Protein AF-A0AA45LAA6-F1 (afdb_monomer_lite)

Structure (mmCIF, N/CA/C/O backbone):
data_AF-A0AA45LAA6-F1
#
_entry.id   AF-A0AA45LAA6-F1
#
loop_
_atom_site.group_PDB
_atom_site.id
_atom_site.type_symbol
_atom_site.label_atom_id
_atom_site.label_alt_id
_atom_site.label_comp_id
_atom_site.label_asym_id
_atom_site.label_entity_id
_atom_site.label_seq_id
_atom_site.pdbx_PDB_ins_code
_atom_site.Cartn_x
_atom_site.Cartn_y
_atom_site.Cartn_z
_atom_site.occupancy
_atom_site.B_iso_or_equiv
_atom_site.auth_seq_id
_atom_site.auth_comp_id
_atom_site.auth_asym_id
_atom_site.auth_atom_id
_atom_site.pdbx_PDB_model_num
ATOM 1 N N . MET A 1 1 ? -9.754 -15.768 12.181 1.00 57.03 1 MET A N 1
ATOM 2 C CA . MET A 1 1 ? -8.364 -15.818 11.682 1.00 57.03 1 MET A CA 1
ATOM 3 C C . MET A 1 1 ? -7.563 -14.942 12.635 1.00 57.03 1 MET A C 1
ATOM 5 O O . MET A 1 1 ? -8.159 -14.001 13.136 1.00 57.03 1 MET A O 1
ATOM 9 N N . THR A 1 2 ? -6.325 -15.282 12.990 1.00 80.81 2 THR A N 1
ATOM 10 C CA . THR A 1 2 ? -5.515 -14.423 13.876 1.00 80.81 2 THR A CA 1
ATOM 11 C C . THR A 1 2 ? -4.583 -13.617 12.984 1.00 80.81 2 THR A C 1
ATOM 13 O O . THR A 1 2 ? -3.830 -14.222 12.221 1.00 80.81 2 THR A O 1
ATOM 16 N N . TYR A 1 3 ? -4.710 -12.294 13.009 1.00 90.06 3 TYR A N 1
ATOM 17 C CA . TYR A 1 3 ? -3.835 -11.378 12.281 1.00 90.06 3 TYR A CA 1
ATOM 18 C C . TYR A 1 3 ? -2.633 -11.023 13.164 1.00 90.06 3 TYR A C 1
ATOM 20 O O . TYR A 1 3 ? -2.734 -11.090 14.385 1.00 90.06 3 TYR A O 1
ATOM 28 N N . GLU A 1 4 ? -1.511 -10.651 12.553 1.00 94.06 4 GLU A N 1
ATOM 29 C CA . GLU A 1 4 ? -0.353 -10.088 13.256 1.00 94.06 4 GLU A CA 1
ATOM 30 C C . GLU A 1 4 ? 0.037 -8.766 12.579 1.00 94.06 4 GLU A C 1
ATOM 32 O O . GLU A 1 4 ? -0.071 -8.669 11.351 1.00 94.06 4 GLU A O 1
ATOM 37 N N . PRO A 1 5 ? 0.465 -7.741 13.338 1.00 95.69 5 PRO A N 1
ATOM 38 C CA . PRO A 1 5 ? 0.981 -6.511 12.755 1.00 95.69 5 PRO A CA 1
ATOM 39 C C . PRO A 1 5 ? 2.316 -6.763 12.051 1.00 95.69 5 PRO A C 1
ATOM 41 O O . PRO A 1 5 ? 3.093 -7.642 12.432 1.00 95.69 5 PRO A O 1
ATOM 44 N N . PHE A 1 6 ? 2.612 -5.946 11.044 1.00 95.25 6 PHE A N 1
ATOM 45 C CA . PHE A 1 6 ? 3.916 -5.969 10.383 1.00 95.25 6 PHE A CA 1
ATOM 46 C C . PHE A 1 6 ? 5.035 -5.521 11.338 1.00 95.25 6 PHE A C 1
ATOM 48 O O . PHE A 1 6 ? 4.761 -4.902 12.375 1.00 95.25 6 PHE A O 1
ATOM 55 N N . PRO A 1 7 ? 6.314 -5.821 11.030 1.00 92.88 7 PRO A N 1
ATOM 56 C CA . PRO A 1 7 ? 7.434 -5.433 11.879 1.00 92.88 7 PRO A CA 1
ATOM 57 C C . PRO A 1 7 ? 7.401 -3.949 12.273 1.00 92.88 7 PRO A C 1
ATOM 59 O O . PRO A 1 7 ? 7.359 -3.062 11.428 1.00 92.88 7 PRO A O 1
ATOM 62 N N . GLY A 1 8 ? 7.446 -3.682 13.582 1.00 91.25 8 GLY A N 1
ATOM 63 C CA . GLY A 1 8 ? 7.356 -2.324 14.131 1.00 91.25 8 GLY A CA 1
ATOM 64 C C . GLY A 1 8 ? 5.931 -1.810 14.366 1.00 91.25 8 GLY A C 1
ATOM 65 O O . GLY A 1 8 ? 5.790 -0.698 14.865 1.00 91.25 8 GLY A O 1
ATOM 66 N N . GLY A 1 9 ? 4.902 -2.607 14.061 1.00 94.19 9 GLY A N 1
ATOM 67 C CA . GLY A 1 9 ? 3.500 -2.254 14.277 1.00 94.19 9 GLY A CA 1
ATOM 68 C C . GLY A 1 9 ? 3.024 -2.345 15.726 1.00 94.19 9 GLY A C 1
ATOM 69 O O . GLY A 1 9 ? 2.195 -1.541 16.131 1.00 94.19 9 GLY A O 1
ATOM 70 N N . GLU A 1 10 ? 3.566 -3.256 16.534 1.00 97.25 10 GLU A N 1
ATOM 71 C CA . GLU A 1 10 ? 3.117 -3.437 17.922 1.00 97.25 10 GLU A CA 1
ATOM 72 C C . GLU A 1 10 ? 3.270 -2.147 18.756 1.00 97.25 10 GLU A C 1
ATOM 74 O O . GLU A 1 10 ? 4.375 -1.625 18.940 1.00 97.25 10 GLU A O 1
ATOM 79 N N . GLY A 1 11 ? 2.151 -1.634 19.267 1.00 97.12 11 GLY A N 1
ATOM 80 C CA . GLY A 1 11 ? 2.043 -0.388 20.026 1.00 97.12 11 GLY A CA 1
ATOM 81 C C . GLY A 1 11 ? 2.205 0.892 19.197 1.00 97.12 11 GLY A C 1
ATOM 82 O O . GLY A 1 11 ? 2.254 1.982 19.774 1.00 97.12 11 GLY A O 1
ATOM 83 N N . ALA A 1 12 ? 2.306 0.804 17.868 1.00 97.75 12 ALA A N 1
ATOM 84 C CA . ALA A 1 12 ? 2.507 1.963 17.004 1.00 97.75 12 ALA A CA 1
ATOM 85 C C . ALA A 1 12 ? 1.276 2.881 16.970 1.00 97.75 12 ALA A C 1
ATOM 87 O O . ALA A 1 12 ? 0.139 2.431 17.097 1.00 97.75 12 ALA A O 1
ATOM 88 N N . VAL A 1 13 ? 1.515 4.179 16.754 1.00 98.31 13 VAL A N 1
ATOM 89 C CA . VAL A 1 13 ? 0.445 5.159 16.521 1.00 98.31 13 VAL A CA 1
ATOM 90 C C . VAL A 1 13 ? 0.007 5.083 15.064 1.00 98.31 13 VAL A C 1
ATOM 92 O O . VAL A 1 13 ? 0.816 5.370 14.186 1.00 98.31 13 VAL A O 1
ATOM 95 N N . VAL A 1 14 ? -1.241 4.728 14.780 1.00 98.44 14 VAL A N 1
ATOM 96 C CA . VAL A 1 14 ? -1.707 4.527 13.393 1.00 98.44 14 VAL A CA 1
ATOM 97 C C . VAL A 1 14 ? -3.048 5.201 13.141 1.00 98.44 14 VAL A C 1
ATOM 99 O O . VAL A 1 14 ? -3.823 5.385 14.067 1.00 98.44 14 VAL A O 1
ATOM 102 N N . GLY A 1 15 ? -3.339 5.558 11.896 1.00 98.25 15 GLY A N 1
ATOM 103 C CA . GLY A 1 15 ? -4.710 5.709 11.412 1.00 98.25 15 GLY A CA 1
ATOM 104 C C . GLY A 1 15 ? -5.220 4.406 10.809 1.00 98.25 15 GLY A C 1
ATOM 105 O O . GLY A 1 15 ? -4.449 3.465 10.600 1.00 98.25 15 GLY A O 1
ATOM 106 N N . ILE A 1 16 ? -6.514 4.378 10.511 1.00 98.62 16 ILE A N 1
ATOM 107 C CA . ILE A 1 16 ? -7.128 3.334 9.696 1.00 98.62 16 ILE A CA 1
ATOM 108 C C . ILE A 1 16 ? -7.407 3.941 8.329 1.00 98.62 16 ILE A C 1
ATOM 110 O O . ILE A 1 16 ? -7.991 5.016 8.234 1.00 98.62 16 ILE A O 1
ATOM 114 N N . GLU A 1 17 ? -6.964 3.255 7.290 1.00 98.69 17 GLU A N 1
ATOM 115 C CA . GLU A 1 17 ? -7.198 3.608 5.895 1.00 98.69 17 GLU A CA 1
ATOM 116 C C . GLU A 1 17 ? -7.861 2.419 5.202 1.00 98.69 17 GLU A C 1
ATOM 118 O O . GLU A 1 17 ? -7.864 1.292 5.716 1.00 98.69 17 GLU A O 1
ATOM 123 N N . SER A 1 18 ? -8.442 2.665 4.031 1.00 98.50 18 SER A N 1
ATOM 124 C CA . SER A 1 18 ? -9.070 1.610 3.251 1.00 98.50 18 SER A CA 1
ATOM 125 C C . SER A 1 18 ? -8.775 1.723 1.764 1.00 98.50 18 SER A C 1
ATOM 127 O O . SER A 1 18 ? -8.425 2.779 1.240 1.00 98.50 18 SER A O 1
ATOM 129 N N . LEU A 1 19 ? -8.948 0.598 1.080 1.00 98.38 19 LEU A N 1
ATOM 130 C CA . LEU A 1 19 ? -9.003 0.513 -0.369 1.00 98.38 19 LEU A CA 1
ATOM 131 C C . LEU A 1 19 ? -10.114 -0.440 -0.795 1.00 98.38 19 LEU A C 1
ATOM 133 O O . LEU A 1 19 ? -10.572 -1.281 -0.021 1.00 98.38 19 LEU A O 1
ATOM 137 N N . THR A 1 20 ? -10.557 -0.314 -2.036 1.00 98.50 20 THR A N 1
ATOM 138 C CA . THR A 1 20 ? -11.479 -1.250 -2.673 1.00 98.50 20 THR A CA 1
ATOM 139 C C . THR A 1 20 ? -10.751 -1.980 -3.786 1.00 98.50 20 THR A C 1
ATOM 141 O O . THR A 1 20 ? -10.184 -1.338 -4.662 1.00 98.50 20 THR A O 1
ATOM 144 N N . LEU A 1 21 ? -10.803 -3.308 -3.765 1.00 98.12 21 LEU A N 1
ATOM 145 C CA . LEU A 1 21 ? -10.315 -4.168 -4.837 1.00 98.12 21 LEU A CA 1
ATOM 146 C C . LEU A 1 21 ? -11.470 -5.036 -5.334 1.00 98.12 21 LEU A C 1
ATOM 148 O O . LEU A 1 21 ? -12.088 -5.734 -4.531 1.00 98.12 21 LEU A O 1
ATOM 152 N N . ASP A 1 22 ? -11.779 -4.977 -6.629 1.00 97.56 22 ASP A N 1
ATOM 153 C CA . ASP A 1 22 ? -12.882 -5.728 -7.257 1.00 97.56 22 ASP A CA 1
ATOM 154 C C . ASP A 1 22 ? -14.233 -5.527 -6.532 1.00 97.56 22 ASP A C 1
ATOM 156 O O . ASP A 1 22 ? -15.021 -6.454 -6.313 1.00 97.56 22 ASP A O 1
ATOM 160 N N . GLY A 1 23 ? -14.485 -4.297 -6.074 1.00 97.06 23 GLY A N 1
ATOM 161 C CA . GLY A 1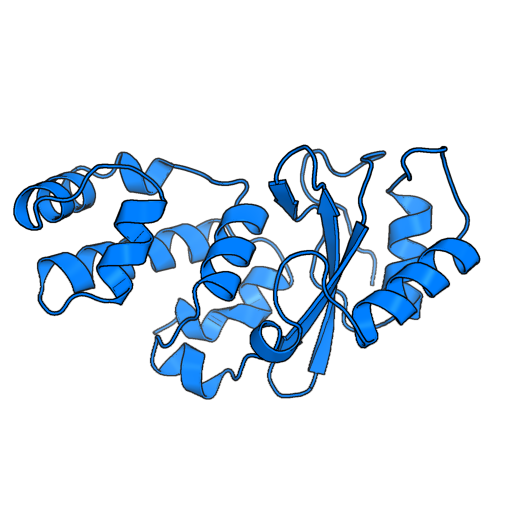 23 ? -15.662 -3.939 -5.275 1.00 97.06 23 GLY A CA 1
ATOM 162 C C . GLY A 1 23 ? -15.649 -4.413 -3.812 1.00 97.06 23 GLY A C 1
ATOM 163 O O . GLY A 1 23 ? -16.585 -4.091 -3.078 1.00 97.06 23 GLY A O 1
ATOM 164 N N . ALA A 1 24 ? -14.620 -5.137 -3.362 1.00 97.62 24 ALA A N 1
ATOM 165 C CA . ALA A 1 24 ? -14.449 -5.553 -1.972 1.00 97.62 24 ALA A CA 1
ATOM 166 C C . ALA A 1 24 ? -13.565 -4.564 -1.197 1.00 97.62 24 ALA A C 1
ATOM 168 O O . ALA A 1 24 ? -12.431 -4.267 -1.583 1.00 97.62 24 ALA A O 1
ATOM 169 N N . ARG A 1 25 ? -14.091 -4.061 -0.079 1.00 98.19 25 ARG A N 1
ATOM 170 C CA . ARG A 1 25 ? -13.392 -3.143 0.825 1.00 98.19 25 ARG A CA 1
ATOM 171 C C . ARG A 1 25 ? -12.379 -3.908 1.672 1.00 98.19 25 ARG A C 1
ATOM 173 O O . ARG A 1 25 ? -12.691 -4.965 2.209 1.00 98.19 25 ARG A O 1
ATOM 180 N N . HIS A 1 26 ? -11.191 -3.339 1.801 1.00 98.50 26 HIS A N 1
ATOM 181 C CA . HIS A 1 26 ? -10.127 -3.826 2.661 1.00 98.50 26 HIS A CA 1
ATOM 182 C C . HIS A 1 26 ? -9.593 -2.663 3.491 1.00 98.50 26 HIS A C 1
ATOM 184 O O . HIS A 1 26 ? -9.371 -1.574 2.964 1.00 98.50 26 HIS A O 1
ATOM 190 N N . TYR A 1 27 ? -9.362 -2.911 4.771 1.00 98.69 27 TYR A N 1
ATOM 191 C CA . TYR A 1 27 ? -8.830 -1.953 5.727 1.00 98.69 27 TYR A CA 1
ATOM 192 C C . TYR A 1 27 ? -7.392 -2.295 6.088 1.00 98.69 27 TYR A C 1
ATOM 194 O O . TYR A 1 27 ? -6.986 -3.462 6.056 1.00 98.69 27 TYR A O 1
ATOM 202 N N . PHE A 1 28 ? -6.633 -1.271 6.457 1.00 98.56 28 PHE A N 1
ATOM 203 C CA . PHE A 1 28 ? -5.275 -1.421 6.952 1.00 98.56 28 PHE A CA 1
ATOM 204 C C . PHE A 1 28 ? -4.892 -0.283 7.900 1.00 98.56 28 PHE A C 1
ATOM 206 O O . PHE A 1 28 ? -5.452 0.812 7.864 1.00 98.56 28 PHE A O 1
ATOM 213 N N . ALA A 1 29 ? -3.916 -0.551 8.762 1.00 98.38 29 ALA A N 1
ATOM 214 C CA . ALA A 1 29 ? -3.328 0.428 9.658 1.00 98.38 29 ALA A CA 1
ATOM 215 C C . ALA A 1 29 ? -2.168 1.157 8.976 1.00 98.38 29 ALA A C 1
ATOM 217 O O . ALA A 1 29 ? -1.251 0.522 8.444 1.00 98.38 29 ALA A O 1
ATOM 218 N N . PHE A 1 30 ? -2.178 2.487 9.047 1.00 98.56 30 PHE A N 1
ATOM 219 C CA . PHE A 1 30 ? -1.147 3.340 8.466 1.00 98.56 30 PHE A CA 1
ATOM 220 C C . PHE A 1 30 ? -0.501 4.245 9.517 1.00 98.56 30 PHE A C 1
ATOM 222 O O . PHE A 1 30 ? -1.179 4.982 10.231 1.00 98.56 30 PHE A O 1
ATOM 229 N N . ASN A 1 31 ? 0.825 4.232 9.614 1.00 98.19 31 ASN A N 1
ATOM 230 C CA . ASN A 1 31 ? 1.581 5.138 10.472 1.00 98.19 31 ASN A CA 1
ATOM 231 C C . ASN A 1 31 ? 2.050 6.347 9.660 1.00 98.19 31 ASN A C 1
ATOM 233 O O . ASN A 1 31 ? 3.080 6.289 8.992 1.00 98.19 31 ASN A O 1
ATOM 237 N N . TYR A 1 32 ? 1.317 7.461 9.750 1.00 96.50 32 TYR A N 1
ATOM 238 C CA . TYR A 1 32 ? 1.674 8.696 9.039 1.00 96.50 32 TYR A CA 1
ATOM 239 C C . TYR A 1 32 ? 3.072 9.242 9.375 1.00 96.50 32 TYR A C 1
ATOM 241 O O . TYR A 1 32 ? 3.736 9.732 8.466 1.00 96.50 32 TYR A O 1
ATOM 249 N N . PRO A 1 33 ? 3.567 9.189 10.631 1.00 95.12 33 PRO A N 1
ATOM 250 C CA . PRO A 1 33 ? 4.913 9.683 10.927 1.00 95.12 33 PRO A CA 1
ATOM 251 C C . PRO A 1 33 ? 6.051 8.918 10.238 1.00 95.12 33 PRO A C 1
ATOM 253 O O . PRO A 1 33 ? 7.050 9.538 9.876 1.00 95.12 33 PRO A O 1
ATOM 256 N N . SER A 1 34 ? 5.939 7.593 10.111 1.00 96.06 34 SER A N 1
ATOM 257 C CA . SER A 1 34 ? 6.946 6.753 9.453 1.00 96.06 34 SER A CA 1
ATOM 258 C C . SER A 1 34 ? 6.651 6.493 7.982 1.00 96.06 34 SER A C 1
ATOM 260 O O . SER A 1 34 ? 7.518 5.952 7.306 1.00 96.06 34 SER A O 1
ATOM 262 N N . ASP A 1 35 ? 5.463 6.868 7.507 1.00 97.38 35 ASP A N 1
ATOM 263 C CA . ASP A 1 35 ? 4.992 6.654 6.139 1.00 97.38 35 ASP A CA 1
ATOM 264 C C . ASP A 1 35 ? 4.881 5.162 5.773 1.00 97.38 35 ASP A C 1
ATOM 266 O O . ASP A 1 35 ? 5.338 4.729 4.718 1.00 97.38 35 ASP A O 1
ATOM 270 N N . LEU A 1 36 ? 4.332 4.351 6.689 1.00 97.62 36 LEU A N 1
ATOM 271 C CA . LEU A 1 36 ? 4.305 2.886 6.578 1.00 97.62 36 LEU A CA 1
ATOM 272 C C . LEU A 1 36 ? 2.907 2.304 6.763 1.00 97.62 36 LEU A C 1
ATOM 274 O O . LEU A 1 36 ? 2.169 2.706 7.663 1.00 97.62 36 LEU A O 1
ATOM 278 N N . VAL A 1 37 ? 2.609 1.259 5.994 1.00 98.06 37 VAL A N 1
ATOM 279 C CA . VAL A 1 37 ? 1.525 0.323 6.309 1.00 98.06 37 VAL A CA 1
ATOM 280 C C . VAL A 1 37 ? 2.039 -0.657 7.362 1.00 98.06 37 VAL A C 1
ATOM 282 O O . VAL A 1 37 ? 3.111 -1.233 7.196 1.00 98.06 37 VAL A O 1
ATOM 285 N N . LEU A 1 38 ? 1.280 -0.861 8.441 1.00 97.69 38 LEU A N 1
ATOM 286 C CA . LEU A 1 38 ? 1.693 -1.692 9.582 1.00 97.69 38 LEU A CA 1
ATOM 287 C C . LEU A 1 38 ? 0.769 -2.888 9.848 1.00 97.69 38 LEU A C 1
ATOM 289 O O . LEU A 1 38 ? 0.899 -3.552 10.878 1.00 97.69 38 LEU A O 1
ATOM 293 N N . SER A 1 39 ? -0.145 -3.196 8.927 1.00 97.69 39 SER A N 1
ATOM 294 C CA . SER A 1 39 ? -1.028 -4.357 9.034 1.00 97.69 39 SER A CA 1
ATOM 295 C C . SER A 1 39 ? -1.227 -5.095 7.709 1.00 97.69 39 SER A C 1
ATOM 297 O O . SER A 1 39 ? -1.121 -4.496 6.633 1.00 97.69 39 SER A O 1
ATOM 299 N N . PRO A 1 40 ? -1.654 -6.367 7.776 1.00 97.38 40 PRO A N 1
ATOM 300 C CA . PRO A 1 40 ? -2.328 -7.025 6.665 1.00 97.38 40 PRO A CA 1
ATOM 301 C C . PRO A 1 40 ? -3.553 -6.224 6.192 1.00 97.38 40 PRO A C 1
ATOM 303 O O . PRO A 1 40 ? -4.107 -5.418 6.943 1.00 97.38 40 PRO A O 1
ATOM 306 N N . LEU A 1 41 ? -4.006 -6.497 4.967 1.00 97.56 41 LEU A N 1
ATOM 307 C CA . LEU A 1 41 ? -5.353 -6.142 4.518 1.00 97.56 41 LEU A CA 1
ATOM 308 C C . LEU A 1 41 ? -6.378 -7.015 5.247 1.00 97.56 41 LEU A C 1
ATOM 310 O O . LEU A 1 41 ? -6.246 -8.246 5.239 1.00 97.56 41 LEU A O 1
ATOM 314 N N . ILE A 1 42 ? -7.386 -6.379 5.840 1.00 97.75 42 ILE A N 1
ATOM 315 C CA . ILE A 1 42 ? -8.498 -7.019 6.550 1.00 97.75 42 ILE A CA 1
ATOM 316 C C . ILE A 1 42 ? -9.806 -6.608 5.865 1.00 97.75 42 ILE A C 1
ATOM 318 O O . ILE A 1 42 ? -10.068 -5.425 5.706 1.00 97.75 42 ILE A O 1
ATOM 322 N N . ASP A 1 43 ? -10.622 -7.569 5.442 1.00 97.12 43 ASP A N 1
ATOM 323 C CA . ASP A 1 43 ? -11.859 -7.358 4.667 1.00 97.12 43 ASP A CA 1
ATOM 324 C C . ASP A 1 43 ? -13.134 -7.285 5.530 1.00 97.12 43 ASP A C 1
ATOM 326 O O . ASP A 1 43 ? -14.243 -7.148 5.015 1.00 97.12 43 ASP A O 1
ATOM 330 N N . ASP A 1 44 ? -12.987 -7.359 6.854 1.00 97.81 44 ASP A N 1
ATOM 331 C CA . ASP A 1 44 ? -14.072 -7.232 7.826 1.00 97.81 44 ASP A CA 1
ATOM 332 C C . ASP A 1 44 ? -13.817 -6.045 8.765 1.00 97.81 44 ASP A C 1
ATOM 334 O O . ASP A 1 44 ? -12.805 -5.983 9.466 1.00 97.81 44 ASP A O 1
ATOM 338 N N . ALA A 1 45 ? -14.759 -5.100 8.783 1.00 98.31 45 ALA A N 1
ATOM 339 C CA . ALA A 1 45 ? -14.658 -3.866 9.560 1.00 98.31 45 ALA A CA 1
ATOM 340 C C . ALA A 1 45 ? -14.534 -4.122 11.073 1.00 98.31 45 ALA A C 1
ATOM 342 O O . ALA A 1 45 ? -13.737 -3.481 11.759 1.00 98.31 45 ALA A O 1
ATOM 343 N N . GLY A 1 46 ? -15.295 -5.089 11.596 1.00 98.31 46 GLY A N 1
ATOM 344 C CA . GLY A 1 46 ? -15.248 -5.454 13.012 1.00 98.31 46 GLY A CA 1
ATOM 345 C C . GLY A 1 46 ? -13.909 -6.083 13.385 1.00 98.31 46 GLY A C 1
ATOM 346 O O . GLY A 1 46 ? -13.308 -5.705 14.388 1.00 98.31 46 GLY A O 1
ATOM 347 N N . ALA A 1 47 ? -13.402 -6.981 12.541 1.00 98.25 47 ALA A N 1
ATOM 348 C CA . ALA A 1 47 ? -12.099 -7.603 12.712 1.00 98.25 47 ALA A CA 1
ATOM 349 C C . ALA A 1 47 ? -10.964 -6.575 12.645 1.00 98.25 47 ALA A C 1
ATOM 351 O O . ALA A 1 47 ? -10.024 -6.680 13.428 1.00 98.25 47 ALA A O 1
ATOM 352 N N . MET A 1 48 ? -11.053 -5.567 11.768 1.00 98.62 48 MET A N 1
ATOM 353 C CA . MET A 1 48 ? -10.072 -4.478 11.729 1.00 98.62 48 MET A CA 1
ATOM 354 C C . MET A 1 48 ? -10.082 -3.672 13.033 1.00 98.62 48 MET A C 1
ATOM 356 O O . MET A 1 48 ? -9.019 -3.370 13.572 1.00 98.62 48 MET A O 1
ATOM 360 N N . ALA A 1 49 ? -11.263 -3.351 13.566 1.00 98.62 49 ALA A N 1
ATOM 361 C CA . ALA A 1 49 ? -11.387 -2.607 14.816 1.00 98.62 49 ALA A CA 1
ATOM 362 C C . ALA A 1 49 ? -10.854 -3.395 16.026 1.00 98.62 49 ALA A C 1
ATOM 364 O O . ALA A 1 49 ? -10.133 -2.844 16.857 1.00 98.62 49 ALA A O 1
ATOM 365 N N . GLU A 1 50 ? -11.174 -4.690 16.116 1.00 98.44 50 GLU A N 1
ATOM 366 C CA . GLU A 1 50 ? -10.644 -5.583 17.155 1.00 98.44 50 GLU A CA 1
ATOM 367 C C . GLU A 1 50 ? -9.122 -5.720 17.052 1.00 98.44 50 GLU A C 1
ATOM 369 O O . GLU A 1 50 ? -8.422 -5.578 18.053 1.00 98.44 50 GLU A O 1
ATOM 374 N N . PHE A 1 51 ? -8.609 -5.924 15.837 1.00 98.19 51 PHE A N 1
ATOM 375 C CA . PHE A 1 51 ? -7.178 -6.005 15.570 1.00 98.19 51 PHE A CA 1
ATOM 376 C C . PHE A 1 51 ? -6.451 -4.715 15.968 1.00 98.19 51 PHE A C 1
ATOM 378 O O . PHE A 1 51 ? -5.418 -4.759 16.634 1.00 98.19 51 PHE A O 1
ATOM 385 N N . ALA A 1 52 ? -7.004 -3.552 15.616 1.00 98.50 52 ALA A N 1
ATOM 386 C CA . ALA A 1 52 ? -6.394 -2.277 15.963 1.00 98.50 52 ALA A CA 1
ATOM 387 C C . ALA A 1 52 ? -6.399 -2.010 17.474 1.00 98.50 52 ALA A C 1
ATOM 389 O O . ALA A 1 52 ? -5.406 -1.515 18.006 1.00 98.50 52 ALA A O 1
ATOM 390 N N . ALA A 1 53 ? -7.469 -2.399 18.173 1.00 98.31 53 ALA A N 1
ATOM 391 C CA . ALA A 1 53 ? -7.552 -2.304 19.629 1.00 98.31 53 ALA A CA 1
ATOM 392 C C . ALA A 1 53 ? -6.528 -3.188 20.351 1.00 98.31 53 ALA A C 1
ATOM 394 O O . ALA A 1 53 ? -6.088 -2.846 21.447 1.00 98.31 53 ALA A O 1
ATOM 395 N N . GLU A 1 54 ? -6.173 -4.330 19.762 1.00 98.12 54 GLU A N 1
ATOM 396 C CA . GLU A 1 54 ? -5.190 -5.248 20.334 1.00 98.12 54 GLU A CA 1
ATOM 397 C C . GLU A 1 54 ? -3.749 -4.759 20.131 1.00 98.12 54 GLU A C 1
ATOM 399 O O . GLU A 1 54 ? -2.942 -4.884 21.050 1.00 98.12 54 GLU A O 1
ATOM 404 N N . HIS A 1 55 ? -3.433 -4.184 18.965 1.00 98.19 55 HIS A N 1
ATOM 405 C CA . HIS A 1 55 ? -2.042 -3.976 18.547 1.00 98.19 55 HIS A CA 1
ATOM 406 C C . HIS A 1 55 ? -1.585 -2.521 18.446 1.00 98.19 55 HIS A C 1
ATOM 408 O O . HIS A 1 55 ? -0.377 -2.285 18.404 1.00 98.19 55 HIS A O 1
ATOM 414 N N . PHE A 1 56 ? -2.484 -1.539 18.379 1.00 98.44 56 PHE A N 1
ATOM 415 C CA . PHE A 1 56 ? -2.113 -0.160 18.056 1.00 98.44 56 PHE A CA 1
ATOM 416 C C . PHE A 1 56 ? -2.572 0.860 19.095 1.00 98.44 56 PHE A C 1
ATOM 418 O O . PHE A 1 56 ? -3.393 0.606 19.973 1.00 98.44 56 PHE A O 1
ATOM 425 N N . THR A 1 57 ? -2.016 2.062 18.976 1.00 98.19 57 THR A N 1
ATOM 426 C CA . THR A 1 57 ? -2.370 3.221 19.794 1.00 98.19 57 THR A CA 1
ATOM 427 C C . THR A 1 57 ? -2.756 4.411 18.919 1.00 98.19 57 THR A C 1
ATOM 429 O O . THR A 1 57 ? -2.536 4.431 17.707 1.00 98.19 57 THR A O 1
ATOM 432 N N . GLN A 1 58 ? -3.337 5.429 19.543 1.00 97.12 58 GLN A N 1
ATOM 433 C CA . GLN A 1 58 ? -3.493 6.766 18.981 1.00 97.12 58 GLN A CA 1
ATOM 434 C C . GLN A 1 58 ? -2.534 7.753 19.635 1.00 97.12 58 GLN A C 1
ATOM 436 O O . GLN A 1 58 ? -1.855 7.459 20.620 1.00 97.12 58 GLN A O 1
ATOM 441 N N . THR A 1 59 ? -2.504 8.972 19.097 1.00 96.06 59 THR A N 1
ATOM 442 C CA . THR A 1 59 ? -1.677 10.067 19.632 1.00 96.06 59 THR A CA 1
ATOM 443 C C . THR A 1 59 ? -1.971 10.418 21.097 1.00 96.06 59 THR A C 1
ATOM 445 O O . THR A 1 59 ? -1.119 11.006 21.765 1.00 96.06 59 THR A O 1
ATOM 448 N N . ASP A 1 60 ? -3.145 10.050 21.610 1.00 96.88 60 ASP A N 1
ATOM 449 C CA . ASP A 1 60 ? -3.600 10.260 22.983 1.00 96.88 60 ASP A CA 1
ATOM 450 C C . ASP A 1 60 ? -3.638 8.979 23.844 1.00 96.88 60 ASP A C 1
ATOM 452 O O . ASP A 1 60 ? -3.943 9.070 25.036 1.00 96.88 60 ASP A O 1
ATOM 456 N N . GLY A 1 61 ? -3.245 7.821 23.300 1.00 97.00 61 GLY A N 1
ATOM 457 C CA . GLY A 1 61 ? -3.057 6.577 24.051 1.00 97.00 61 GLY A CA 1
ATOM 458 C C . GLY A 1 61 ? -3.774 5.359 23.468 1.00 97.00 61 GLY A C 1
ATOM 459 O O . GLY A 1 61 ? -4.093 5.304 22.284 1.00 97.00 61 GLY A O 1
ATOM 460 N N . GLU A 1 62 ? -3.965 4.349 24.316 1.00 97.44 62 GLU A N 1
ATOM 461 C CA . GLU A 1 62 ? -4.707 3.125 23.995 1.00 97.44 62 GLU A CA 1
ATOM 462 C C . GLU A 1 62 ? -6.215 3.394 23.967 1.00 97.44 62 GLU A C 1
ATOM 464 O O . GLU A 1 62 ? -6.737 4.119 24.820 1.00 97.44 62 GLU A O 1
ATOM 469 N N . HIS A 1 63 ? -6.914 2.746 23.036 1.00 98.25 63 HIS A N 1
ATOM 470 C CA . HIS A 1 63 ? -8.369 2.819 22.909 1.00 98.25 63 HIS A CA 1
ATOM 471 C C . HIS A 1 63 ? -8.979 1.444 22.671 1.00 98.25 63 HIS A C 1
ATOM 473 O O . HIS A 1 63 ? -8.302 0.515 22.233 1.00 98.25 63 HIS A O 1
ATOM 479 N N . ASP A 1 64 ? -10.269 1.319 22.972 1.00 98.31 64 ASP A N 1
ATOM 480 C CA . ASP A 1 64 ? -11.014 0.081 22.774 1.00 98.31 64 ASP A CA 1
ATOM 481 C C . ASP A 1 64 ? -11.505 -0.093 21.327 1.00 98.31 64 ASP A C 1
ATOM 483 O O . ASP A 1 64 ? -11.420 0.804 20.489 1.00 98.31 64 ASP A O 1
ATOM 487 N N . ALA A 1 65 ? -12.052 -1.271 21.029 1.00 97.94 65 ALA A N 1
ATOM 488 C CA . ALA A 1 65 ? -12.556 -1.594 19.697 1.00 97.94 65 ALA A CA 1
ATOM 489 C C . ALA A 1 65 ? -13.710 -0.686 19.234 1.00 97.94 65 ALA A C 1
ATOM 491 O O . ALA A 1 65 ? -13.915 -0.554 18.033 1.00 97.94 65 ALA A O 1
ATOM 492 N N . ALA A 1 66 ? -14.465 -0.051 20.141 1.00 98.56 66 ALA A N 1
ATOM 493 C CA . ALA A 1 66 ? -15.548 0.847 19.739 1.00 98.56 66 ALA A CA 1
ATOM 494 C C . ALA A 1 66 ? -14.987 2.145 19.151 1.00 98.56 66 ALA A C 1
ATOM 496 O O . ALA A 1 66 ? -15.465 2.600 18.118 1.00 98.56 66 ALA A O 1
ATOM 497 N N . TYR A 1 67 ? -13.932 2.687 19.759 1.00 98.50 67 TYR A N 1
ATOM 498 C CA . TYR A 1 67 ? -13.198 3.813 19.191 1.00 98.50 67 TYR A CA 1
ATOM 499 C C . TYR A 1 67 ? -12.605 3.472 17.816 1.00 98.50 67 TYR A C 1
ATOM 501 O O . TYR A 1 67 ? -12.760 4.228 16.860 1.00 98.50 67 TYR A O 1
ATOM 509 N N . TRP A 1 68 ? -11.949 2.314 17.690 1.00 98.62 68 TRP A N 1
ATOM 510 C CA . TRP A 1 68 ? -11.362 1.910 16.410 1.00 98.62 68 TRP A CA 1
ATOM 511 C C . TRP A 1 68 ? -12.418 1.651 15.333 1.00 98.62 68 TRP A C 1
ATOM 513 O O . TRP A 1 68 ? -12.164 1.948 14.170 1.00 98.62 68 TRP A O 1
ATOM 523 N N . ALA A 1 69 ? -13.610 1.176 15.704 1.00 98.69 69 ALA A N 1
ATOM 524 C CA . ALA A 1 69 ? -14.727 1.032 14.774 1.00 98.69 69 ALA A CA 1
ATOM 525 C C . ALA A 1 69 ? -15.163 2.381 14.177 1.00 98.69 69 ALA A C 1
ATOM 527 O O . ALA A 1 69 ? -15.441 2.436 12.985 1.00 98.69 69 ALA A O 1
ATOM 528 N N . GLU A 1 70 ? -15.141 3.476 14.948 1.00 98.44 70 GLU A N 1
ATOM 529 C CA . GLU A 1 70 ? -15.415 4.819 14.407 1.00 98.44 70 GLU A CA 1
ATOM 530 C C . GLU A 1 70 ? -14.372 5.231 13.351 1.00 98.44 70 GLU A C 1
ATOM 532 O O . GLU A 1 70 ? -14.721 5.828 12.336 1.00 98.44 70 GLU A O 1
ATOM 537 N N . LEU A 1 71 ? -13.093 4.879 13.539 1.00 98.38 71 LEU A N 1
ATOM 538 C CA . LEU A 1 71 ? -12.051 5.146 12.537 1.00 98.38 71 LEU A CA 1
ATOM 539 C C . LEU A 1 71 ? -12.201 4.274 11.284 1.00 98.38 71 LEU A C 1
ATOM 541 O O . LEU A 1 71 ? -11.948 4.747 10.180 1.00 98.38 71 LEU A O 1
ATOM 545 N N . VAL A 1 72 ? -12.628 3.021 11.448 1.00 98.69 72 VAL A N 1
ATOM 546 C CA . VAL A 1 72 ? -12.957 2.131 10.325 1.00 98.69 72 VAL A CA 1
ATOM 547 C C . VAL A 1 72 ? -14.133 2.694 9.516 1.00 98.69 72 VAL A C 1
ATOM 549 O O . VAL A 1 72 ? -14.059 2.718 8.292 1.00 98.69 72 VAL A O 1
ATOM 552 N N . GLU A 1 73 ? -15.174 3.210 10.180 1.00 98.38 73 GLU A N 1
ATOM 553 C CA . GLU A 1 73 ? -16.307 3.875 9.517 1.00 98.38 73 GLU A CA 1
ATOM 554 C C . GLU A 1 73 ? -15.871 5.134 8.751 1.00 98.38 73 GLU A C 1
ATOM 556 O O . GLU A 1 73 ? -16.330 5.370 7.638 1.00 98.38 73 GLU A O 1
ATOM 561 N N . ILE A 1 74 ? -14.947 5.932 9.295 1.00 97.88 74 ILE A N 1
ATOM 562 C CA . ILE A 1 74 ? -14.390 7.089 8.572 1.00 97.88 74 ILE A CA 1
ATOM 563 C C . ILE A 1 74 ? -13.630 6.633 7.318 1.00 97.88 74 ILE A C 1
ATOM 565 O O . ILE A 1 74 ? -13.792 7.224 6.249 1.00 97.88 74 ILE A O 1
ATOM 569 N N . ALA A 1 75 ? -12.846 5.557 7.425 1.00 97.81 75 ALA A N 1
ATOM 570 C CA . ALA A 1 75 ? -12.095 4.999 6.304 1.00 97.81 75 ALA A CA 1
ATOM 571 C C . ALA A 1 75 ? -12.994 4.433 5.184 1.00 97.81 75 ALA A C 1
ATOM 573 O O . ALA A 1 75 ? -12.512 4.218 4.070 1.00 97.81 75 ALA A O 1
ATOM 574 N N . ASP A 1 76 ? -14.286 4.192 5.438 1.00 96.31 76 ASP A N 1
ATOM 575 C CA . ASP A 1 76 ? -15.251 3.798 4.401 1.00 96.31 76 ASP A CA 1
ATOM 576 C C . ASP A 1 76 ? -15.659 4.951 3.481 1.00 96.31 76 ASP A C 1
ATOM 578 O O . ASP A 1 76 ? -16.125 4.700 2.366 1.00 96.31 76 ASP A O 1
ATOM 582 N N . GLU A 1 77 ? -15.517 6.194 3.936 1.00 95.12 77 GLU A N 1
ATOM 583 C CA . GLU A 1 77 ? -16.025 7.379 3.239 1.00 95.12 77 GLU A CA 1
ATOM 584 C C . GLU A 1 77 ? -14.906 8.318 2.777 1.00 95.12 77 GLU A C 1
ATOM 586 O O . GLU A 1 77 ? -15.079 9.063 1.808 1.00 95.12 77 GLU A O 1
ATOM 591 N N . GLU A 1 78 ? -13.758 8.283 3.451 1.00 95.62 78 GLU A N 1
ATOM 592 C CA . GLU A 1 78 ? -12.653 9.209 3.239 1.00 95.62 78 GLU A CA 1
ATOM 593 C C . GLU A 1 78 ? -11.300 8.485 3.294 1.00 95.62 78 GLU A C 1
ATOM 595 O O . GLU A 1 78 ? -11.170 7.399 3.853 1.00 95.62 78 GLU A O 1
ATOM 600 N N . SER A 1 79 ? -10.271 9.106 2.709 1.00 96.00 79 SER A N 1
ATOM 601 C CA . SER A 1 79 ? -8.879 8.685 2.883 1.00 96.00 79 SER A CA 1
ATOM 602 C C . SER A 1 79 ? -8.024 9.879 3.285 1.00 96.00 79 SER A C 1
ATOM 604 O O . SER A 1 79 ? -8.165 10.976 2.738 1.00 96.00 79 SER A O 1
ATOM 606 N N . GLY A 1 80 ? -7.115 9.660 4.233 1.00 95.69 80 GLY A N 1
ATOM 607 C CA . GLY A 1 80 ? -6.089 10.629 4.603 1.00 95.69 80 GLY A CA 1
ATOM 608 C C . GLY A 1 80 ? -4.879 10.620 3.663 1.00 95.69 80 GLY A C 1
ATOM 609 O O . GLY A 1 80 ? -4.028 11.504 3.774 1.00 95.69 80 GLY A O 1
ATOM 610 N N . LEU A 1 81 ? -4.791 9.648 2.746 1.00 96.62 81 LEU A N 1
ATOM 611 C CA . LEU A 1 81 ? -3.634 9.423 1.871 1.00 96.62 81 LEU A CA 1
ATOM 612 C C . LEU A 1 81 ? -3.853 9.881 0.427 1.00 96.62 81 LEU A C 1
ATOM 614 O O . LEU A 1 81 ? -2.889 10.211 -0.265 1.00 96.62 81 LEU A O 1
ATOM 618 N N . ALA A 1 82 ? -5.096 9.896 -0.049 1.00 95.56 82 ALA A N 1
ATOM 619 C CA . ALA A 1 82 ? -5.426 10.294 -1.412 1.00 95.56 82 ALA A CA 1
ATOM 620 C C . ALA A 1 82 ? -6.862 10.817 -1.527 1.00 95.56 82 ALA A C 1
ATOM 622 O O . ALA A 1 82 ? -7.673 10.697 -0.612 1.00 95.56 82 ALA A O 1
ATOM 623 N N . GLU A 1 83 ? -7.199 11.375 -2.692 1.00 96.25 83 GLU A N 1
ATOM 624 C CA . GLU A 1 83 ? -8.607 11.566 -3.044 1.00 96.25 83 GLU A CA 1
ATOM 625 C C . GLU A 1 83 ? -9.308 10.203 -3.073 1.00 96.25 83 GLU A C 1
ATOM 627 O O . GLU A 1 83 ? -8.774 9.244 -3.631 1.00 96.25 83 GLU A O 1
ATOM 632 N N . PHE A 1 84 ? -10.505 10.122 -2.489 1.00 92.56 84 PHE A N 1
ATOM 633 C CA . PHE A 1 84 ? -11.184 8.851 -2.219 1.00 92.56 84 PHE A CA 1
ATOM 634 C C . PHE A 1 84 ? -11.367 7.970 -3.467 1.00 92.56 84 PHE A C 1
ATOM 636 O O . PHE A 1 84 ? -11.224 6.753 -3.391 1.00 92.56 84 PHE A O 1
ATOM 643 N N . GLU A 1 85 ? -11.600 8.571 -4.638 1.00 93.94 85 GLU A N 1
ATOM 644 C CA . GLU A 1 85 ? -11.731 7.853 -5.916 1.00 93.94 85 GLU A CA 1
ATOM 645 C C . GLU A 1 85 ? -10.459 7.110 -6.355 1.00 93.94 85 GLU A C 1
ATOM 647 O O . GLU A 1 85 ? -10.548 6.140 -7.102 1.00 93.94 85 GLU A O 1
ATOM 652 N N . ASN A 1 86 ? -9.289 7.497 -5.844 1.00 96.06 86 ASN A N 1
ATOM 653 C CA . ASN A 1 86 ? -8.024 6.820 -6.127 1.00 96.06 86 ASN A CA 1
ATOM 654 C C . ASN A 1 86 ? -7.785 5.585 -5.243 1.00 96.06 86 ASN A C 1
ATOM 656 O O . ASN A 1 86 ? -6.767 4.920 -5.417 1.00 96.06 86 ASN A O 1
ATOM 660 N N . THR A 1 87 ? -8.699 5.273 -4.316 1.00 97.00 87 THR A N 1
ATOM 661 C CA . THR A 1 87 ? -8.635 4.076 -3.455 1.00 97.00 87 THR A CA 1
ATOM 662 C C . THR A 1 87 ? -9.320 2.850 -4.071 1.00 97.00 87 THR A C 1
ATOM 664 O O . THR A 1 87 ? -9.434 1.818 -3.414 1.00 97.00 87 THR A O 1
ATOM 667 N N . PHE A 1 88 ? -9.793 2.950 -5.317 1.00 98.00 88 PHE A N 1
ATOM 668 C CA . PHE A 1 88 ? -10.487 1.882 -6.035 1.00 98.00 88 PHE A CA 1
ATOM 669 C C . PHE A 1 88 ? -9.568 1.256 -7.082 1.00 98.00 88 PHE A C 1
ATOM 671 O O . PHE A 1 88 ? -8.984 1.960 -7.905 1.00 98.00 88 PHE A O 1
ATOM 678 N N . PHE A 1 89 ? -9.470 -0.069 -7.056 1.00 97.81 89 PHE A N 1
ATOM 679 C CA . PHE A 1 89 ? -8.622 -0.863 -7.932 1.00 97.81 89 PHE A CA 1
ATOM 680 C C . PHE A 1 89 ? -9.405 -2.054 -8.486 1.00 97.81 89 PHE A C 1
ATOM 682 O O . PHE A 1 89 ? -10.241 -2.640 -7.797 1.00 97.81 89 PHE A O 1
ATOM 689 N N . GLU A 1 90 ? -9.090 -2.444 -9.715 1.00 97.44 90 GLU A N 1
ATOM 690 C CA . GLU A 1 90 ? -9.677 -3.612 -10.370 1.00 97.44 90 GLU A CA 1
ATOM 691 C C . GLU A 1 90 ? -8.565 -4.565 -10.805 1.00 97.44 90 GLU A C 1
ATOM 693 O O . GLU A 1 90 ? -7.616 -4.166 -11.485 1.00 97.44 90 GLU A O 1
ATOM 698 N N . SER A 1 91 ? -8.693 -5.847 -10.469 1.00 95.88 91 SER A N 1
ATOM 699 C CA . SER A 1 91 ? -7.719 -6.881 -10.824 1.00 95.88 91 SER A CA 1
ATOM 700 C C . SER A 1 91 ? -7.473 -6.938 -12.333 1.00 95.88 91 SER A C 1
ATOM 702 O O . SER A 1 91 ? -6.349 -7.181 -12.752 1.00 95.88 91 SER A O 1
ATOM 704 N N . GLU A 1 92 ? -8.476 -6.640 -13.165 1.00 95.75 92 GLU A N 1
ATOM 705 C CA . GLU A 1 92 ? -8.324 -6.608 -14.628 1.00 95.75 92 GLU A CA 1
ATOM 706 C C . GLU A 1 92 ? -7.332 -5.525 -15.103 1.00 95.75 92 GLU A C 1
ATOM 708 O O . GLU A 1 92 ? -6.602 -5.723 -16.075 1.00 95.75 92 GLU A O 1
ATOM 713 N N . GLU A 1 93 ? -7.287 -4.376 -14.426 1.00 95.25 93 GLU A N 1
ATOM 714 C CA . GLU A 1 93 ? -6.324 -3.301 -14.702 1.00 95.25 93 GLU A CA 1
ATOM 715 C C . GLU A 1 93 ? -4.923 -3.713 -14.235 1.00 95.25 93 GLU A C 1
ATOM 717 O O . GLU A 1 93 ? -3.940 -3.560 -14.968 1.00 95.25 93 GLU A O 1
ATOM 722 N N . LEU A 1 94 ? -4.845 -4.355 -13.068 1.00 94.94 94 LEU A N 1
ATOM 723 C CA . LEU A 1 94 ? -3.604 -4.900 -12.519 1.00 94.94 94 LEU A CA 1
ATOM 724 C C . LEU A 1 94 ? -2.999 -5.988 -13.424 1.00 94.94 94 LEU A C 1
ATOM 726 O O . LEU A 1 94 ? -1.807 -5.951 -13.723 1.00 94.94 94 LEU A O 1
ATOM 730 N N . GLU A 1 95 ? -3.818 -6.897 -13.960 1.00 93.81 95 GLU A N 1
ATOM 731 C CA . GLU A 1 95 ? -3.408 -7.908 -14.949 1.00 93.81 95 GLU A CA 1
ATOM 732 C C . GLU A 1 95 ? -2.880 -7.283 -16.244 1.00 93.81 95 GLU A C 1
ATOM 734 O O . GLU A 1 95 ? -2.110 -7.916 -16.975 1.00 93.81 95 GLU A O 1
ATOM 739 N N . ARG A 1 96 ? -3.278 -6.041 -16.549 1.00 91.81 96 ARG A N 1
ATOM 740 C CA . ARG A 1 96 ? -2.760 -5.227 -17.659 1.00 91.81 96 ARG A CA 1
ATOM 741 C C . ARG A 1 96 ? -1.537 -4.391 -17.267 1.00 91.81 96 ARG A C 1
ATOM 743 O O . ARG A 1 96 ? -0.817 -3.939 -18.158 1.00 91.81 96 ARG A O 1
ATOM 750 N N . GLY A 1 97 ? -1.162 -4.373 -15.989 1.00 89.69 97 GLY A N 1
ATOM 751 C CA . GLY A 1 97 ? -0.026 -3.620 -15.450 1.00 89.69 97 GLY A CA 1
ATOM 752 C C . GLY A 1 97 ? -0.336 -2.145 -15.265 1.00 89.69 97 GLY A C 1
ATOM 753 O O . GLY A 1 97 ? 0.574 -1.336 -15.099 1.00 89.69 97 GLY A O 1
ATOM 754 N N . GLU A 1 98 ? -1.613 -1.790 -15.346 1.00 91.50 98 GLU A N 1
ATOM 755 C CA . GLU A 1 98 ? -2.083 -0.438 -15.135 1.00 91.50 98 GLU A CA 1
ATOM 756 C C . GLU A 1 98 ? -2.072 -0.177 -13.629 1.00 91.50 98 GLU A C 1
ATOM 758 O O . GLU A 1 98 ? -2.639 -0.931 -12.840 1.00 91.50 98 GLU A O 1
ATOM 763 N N . THR A 1 99 ? -1.367 0.874 -13.215 1.00 93.50 99 THR A N 1
ATOM 764 C CA . THR A 1 99 ? -1.267 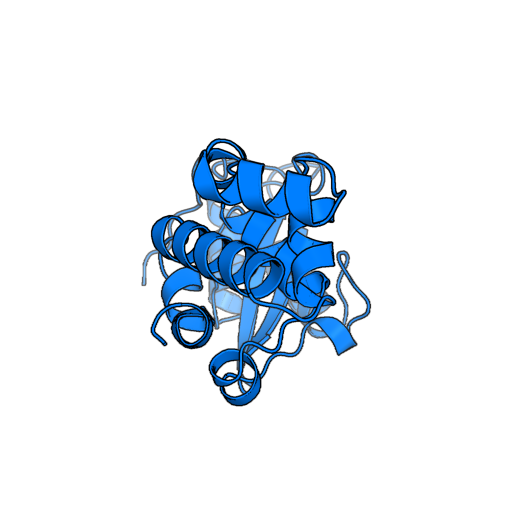1.258 -11.805 1.00 93.50 99 THR A CA 1
ATOM 765 C C . THR A 1 99 ? -1.401 2.763 -11.655 1.00 93.50 99 THR A C 1
ATOM 767 O O . THR A 1 99 ? -0.954 3.537 -12.507 1.00 93.50 99 THR A O 1
ATOM 770 N N . THR A 1 100 ? -1.983 3.191 -10.539 1.00 94.19 100 THR A N 1
ATOM 771 C CA . THR A 1 100 ? -2.012 4.599 -10.139 1.00 94.19 100 THR 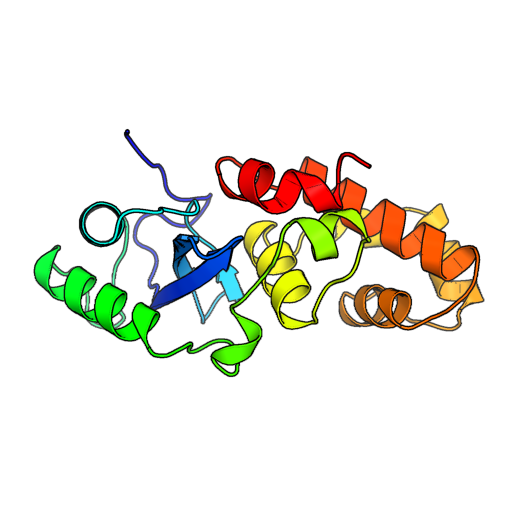A CA 1
ATOM 772 C C . THR A 1 100 ? -0.802 4.927 -9.268 1.00 94.19 100 THR A C 1
ATOM 774 O O . THR A 1 100 ? -0.176 4.038 -8.685 1.00 94.19 100 THR A O 1
ATOM 777 N N . TYR A 1 101 ? -0.486 6.219 -9.141 1.00 94.00 101 TYR A N 1
ATOM 778 C CA . TYR A 1 101 ? 0.520 6.677 -8.177 1.00 94.00 101 TYR A CA 1
ATOM 779 C C . TYR A 1 101 ? 0.175 6.223 -6.754 1.00 94.00 101 TYR A C 1
ATOM 781 O O . TYR A 1 101 ? 1.031 5.699 -6.050 1.00 94.00 101 TYR A O 1
ATOM 789 N N . HIS A 1 102 ? -1.096 6.352 -6.357 1.00 96.19 102 HIS A N 1
ATOM 790 C CA . HIS A 1 102 ? -1.531 5.966 -5.018 1.00 96.19 102 HIS A CA 1
ATOM 791 C C . HIS A 1 102 ? -1.322 4.472 -4.747 1.00 96.19 102 HIS A C 1
ATOM 793 O O . HIS A 1 102 ? -0.804 4.119 -3.692 1.00 96.19 102 HIS A O 1
ATOM 799 N N . LEU A 1 103 ? -1.634 3.598 -5.711 1.00 96.75 103 LEU A N 1
ATOM 800 C CA . LEU A 1 103 ? -1.363 2.171 -5.559 1.00 96.75 103 LEU A CA 1
ATOM 801 C C . LEU A 1 103 ? 0.130 1.907 -5.346 1.00 96.75 103 LEU A C 1
ATOM 803 O O . LEU A 1 103 ? 0.502 1.208 -4.409 1.00 96.75 103 LEU A O 1
ATOM 807 N N . ARG A 1 104 ? 1.000 2.492 -6.177 1.00 96.00 104 ARG A N 1
ATOM 808 C CA . ARG A 1 104 ? 2.454 2.305 -6.047 1.00 96.00 104 ARG A CA 1
ATOM 809 C C . ARG A 1 104 ? 2.986 2.832 -4.717 1.00 96.00 104 ARG A C 1
ATOM 811 O O . ARG A 1 104 ? 3.822 2.171 -4.110 1.00 96.00 104 ARG A O 1
ATOM 818 N N . TYR A 1 105 ? 2.445 3.948 -4.235 1.00 96.88 105 TYR A N 1
ATOM 819 C CA . TYR A 1 105 ? 2.737 4.483 -2.910 1.00 96.88 105 TYR A CA 1
ATOM 820 C C . TYR A 1 105 ? 2.343 3.503 -1.791 1.00 96.88 105 TYR A C 1
ATOM 822 O O . TYR A 1 105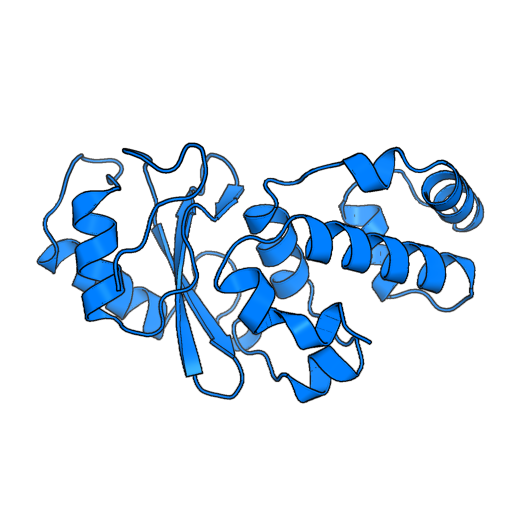 ? 3.170 3.205 -0.932 1.00 96.88 105 TYR A O 1
ATOM 830 N N . LEU A 1 106 ? 1.132 2.931 -1.827 1.00 97.50 106 LEU A N 1
ATOM 831 C CA . LEU A 1 106 ? 0.696 1.939 -0.832 1.00 97.50 106 LEU A CA 1
ATOM 832 C C . LEU A 1 106 ? 1.576 0.684 -0.842 1.00 97.50 106 LEU A C 1
ATOM 834 O O . LEU A 1 106 ? 1.948 0.185 0.218 1.00 97.50 106 LEU A O 1
ATOM 838 N N . LEU A 1 107 ? 1.940 0.194 -2.029 1.00 96.50 107 LEU A N 1
ATOM 839 C CA . LEU A 1 107 ? 2.829 -0.959 -2.175 1.00 96.50 107 LEU A CA 1
ATOM 840 C C . LEU A 1 107 ? 4.237 -0.663 -1.632 1.00 96.50 107 LEU A C 1
ATOM 842 O O . LEU A 1 107 ? 4.807 -1.494 -0.927 1.00 96.50 107 LEU A O 1
ATOM 846 N N . GLY A 1 108 ? 4.775 0.531 -1.898 1.00 95.88 108 GLY A N 1
ATOM 847 C CA . GLY A 1 108 ? 6.041 0.995 -1.328 1.00 95.88 108 GLY A CA 1
ATOM 848 C C . GLY A 1 108 ? 5.996 1.061 0.200 1.00 95.88 108 GLY A C 1
ATOM 849 O O . GLY A 1 108 ? 6.866 0.496 0.866 1.00 95.88 108 GLY A O 1
ATOM 850 N N . ALA A 1 109 ? 4.943 1.659 0.760 1.00 97.06 109 ALA A N 1
ATOM 851 C CA . ALA A 1 109 ? 4.735 1.756 2.202 1.00 97.06 109 ALA A CA 1
ATOM 852 C C . ALA A 1 109 ? 4.557 0.382 2.877 1.00 97.06 109 ALA A C 1
ATOM 854 O O . ALA A 1 109 ? 5.079 0.170 3.973 1.00 97.06 109 ALA A O 1
ATOM 855 N N .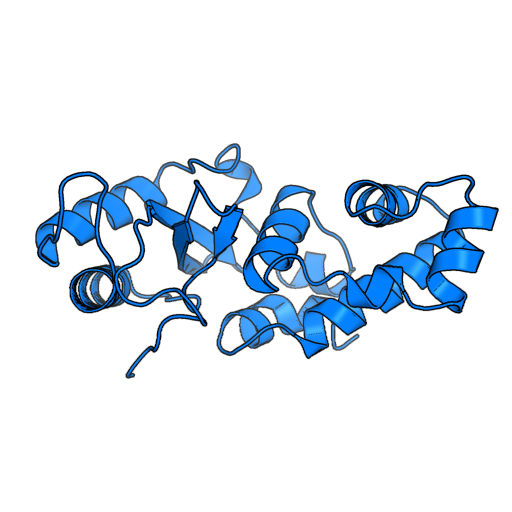 ALA A 1 110 ? 3.870 -0.56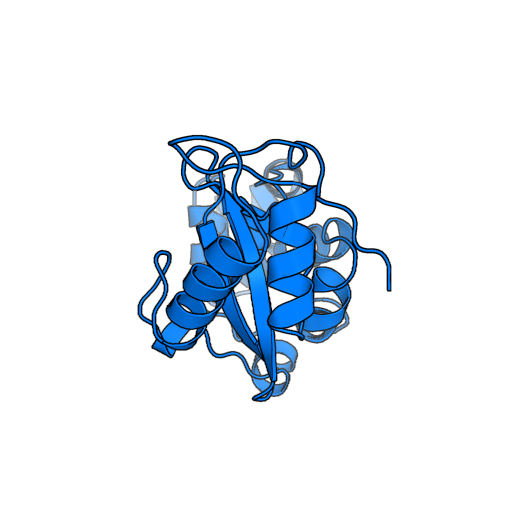8 2.232 1.00 96.81 110 ALA A N 1
ATOM 856 C CA . ALA A 1 110 ? 3.719 -1.946 2.714 1.00 96.81 110 ALA A CA 1
ATOM 857 C C . ALA A 1 110 ? 5.023 -2.754 2.660 1.00 96.81 110 ALA A C 1
ATOM 859 O O . ALA A 1 110 ? 5.235 -3.635 3.489 1.00 96.81 110 ALA A O 1
ATOM 860 N N . CYS A 1 111 ? 5.929 -2.411 1.745 1.00 95.44 111 CYS A N 1
ATOM 861 C CA . CYS A 1 111 ? 7.275 -2.981 1.654 1.00 95.44 111 CYS A CA 1
ATOM 862 C C . CYS A 1 111 ? 8.328 -2.187 2.443 1.00 95.44 111 CYS A C 1
ATOM 864 O O . CYS A 1 111 ? 9.528 -2.345 2.207 1.00 95.44 111 CYS A O 1
ATOM 866 N N . ALA A 1 112 ? 7.905 -1.302 3.349 1.00 95.06 112 ALA A N 1
ATOM 867 C CA . ALA A 1 112 ? 8.785 -0.450 4.143 1.00 95.06 112 ALA A CA 1
ATOM 868 C C . ALA A 1 112 ? 9.794 0.382 3.331 1.00 95.06 112 ALA A C 1
ATOM 870 O O . ALA A 1 112 ? 10.911 0.642 3.789 1.00 95.06 112 ALA A O 1
ATOM 871 N N . TRP A 1 113 ? 9.400 0.796 2.122 1.00 94.81 113 TRP A N 1
ATOM 872 C CA . TRP A 1 113 ? 10.230 1.550 1.183 1.00 94.81 113 TRP A CA 1
ATOM 873 C C . TRP A 1 113 ? 11.587 0.888 0.902 1.00 94.81 113 TRP A C 1
ATOM 875 O O . TRP A 1 113 ? 12.606 1.570 0.720 1.00 94.81 113 TRP A O 1
ATOM 885 N N . ASP A 1 114 ? 11.623 -0.449 0.856 1.00 95.00 114 ASP A N 1
ATOM 886 C CA . ASP A 1 114 ? 12.856 -1.192 0.612 1.00 95.00 114 ASP A CA 1
ATOM 887 C C . ASP A 1 114 ? 13.503 -0.831 -0.736 1.00 95.00 114 ASP A C 1
ATOM 889 O O . ASP A 1 114 ? 12.978 -1.069 -1.821 1.00 95.00 114 ASP A O 1
ATOM 893 N N . SER A 1 115 ? 14.714 -0.286 -0.652 1.00 92.94 115 SER A N 1
ATOM 894 C CA . SER A 1 115 ? 15.455 0.267 -1.788 1.00 92.94 115 SER A CA 1
ATOM 895 C C . SER A 1 115 ? 16.408 -0.731 -2.454 1.00 92.94 115 SER A C 1
ATOM 897 O O . SER A 1 115 ? 17.358 -0.310 -3.118 1.00 92.94 115 SER A O 1
ATOM 899 N N . ALA A 1 116 ? 16.254 -2.046 -2.260 1.00 94.88 116 ALA A N 1
ATOM 900 C CA . ALA A 1 116 ? 17.186 -3.007 -2.850 1.00 94.88 116 ALA A CA 1
ATOM 901 C C . ALA A 1 116 ? 17.131 -3.021 -4.387 1.00 94.88 116 ALA A C 1
ATOM 903 O O . ALA A 1 116 ? 18.186 -3.142 -5.011 1.00 94.88 116 ALA A O 1
ATOM 904 N N . VAL A 1 117 ? 15.962 -2.788 -4.999 1.00 94.00 117 VAL A N 1
ATOM 905 C CA . VAL A 1 117 ? 15.839 -2.636 -6.463 1.00 94.00 117 VAL A CA 1
ATOM 906 C C . VAL A 1 117 ? 16.675 -1.467 -7.003 1.00 94.00 117 VAL A C 1
ATOM 908 O O . VAL A 1 117 ? 17.321 -1.589 -8.040 1.00 94.00 117 VAL A O 1
ATOM 911 N N . LEU A 1 118 ? 16.794 -0.375 -6.240 1.00 93.69 118 LEU A N 1
ATOM 912 C CA . LEU A 1 118 ? 17.646 0.784 -6.553 1.00 93.69 118 LEU A CA 1
ATOM 913 C C . LEU A 1 118 ? 19.146 0.514 -6.326 1.00 93.69 118 LEU A C 1
ATOM 915 O O . LEU A 1 118 ? 19.971 1.423 -6.380 1.00 93.69 118 LEU A O 1
ATOM 919 N N . LYS A 1 119 ? 19.526 -0.734 -6.046 1.00 94.81 119 LYS A N 1
ATOM 920 C CA . LYS A 1 119 ? 20.920 -1.199 -5.983 1.00 94.81 119 LYS A CA 1
ATOM 921 C C . LYS A 1 119 ? 21.216 -2.254 -7.050 1.00 94.81 119 LYS A C 1
ATOM 923 O O . LYS A 1 119 ? 22.367 -2.682 -7.160 1.00 94.81 119 LYS A O 1
ATOM 928 N N . ASP A 1 120 ? 20.212 -2.670 -7.822 1.00 96.44 120 ASP A N 1
ATOM 929 C CA . ASP A 1 120 ? 20.373 -3.593 -8.942 1.00 96.44 120 ASP A CA 1
ATOM 930 C C . ASP A 1 120 ? 21.116 -2.882 -10.086 1.00 96.44 120 ASP A C 1
ATOM 932 O O . ASP A 1 120 ? 20.729 -1.810 -10.552 1.00 96.44 120 ASP A O 1
ATOM 936 N N . ALA A 1 121 ? 22.232 -3.467 -10.525 1.00 97.56 121 ALA A N 1
ATOM 937 C CA . ALA A 1 121 ? 23.099 -2.857 -11.525 1.00 97.56 121 ALA A CA 1
ATOM 938 C C . ALA A 1 121 ? 22.418 -2.696 -12.895 1.00 97.56 121 ALA A C 1
ATOM 940 O O . ALA A 1 121 ? 22.752 -1.761 -13.625 1.00 97.56 121 ALA A O 1
ATOM 941 N N . GLU A 1 122 ? 21.492 -3.587 -13.256 1.00 97.62 122 GLU A N 1
ATOM 942 C CA . GLU A 1 122 ? 20.773 -3.511 -14.530 1.00 97.62 122 GLU A CA 1
ATOM 943 C C . GLU A 1 122 ? 19.711 -2.409 -14.489 1.00 97.62 122 GLU A C 1
ATOM 945 O O . GLU A 1 122 ? 19.638 -1.603 -15.423 1.00 97.62 122 GLU A O 1
ATOM 950 N N . VAL A 1 123 ? 18.996 -2.295 -13.363 1.00 97.75 123 VAL A N 1
ATOM 951 C CA . VAL A 1 123 ? 18.033 -1.212 -13.093 1.00 97.75 123 VAL A CA 1
ATOM 952 C C . VAL A 1 123 ? 18.729 0.146 -13.126 1.00 97.75 123 VAL A C 1
ATOM 954 O O . VAL A 1 123 ? 18.314 1.032 -13.869 1.00 97.75 123 VAL A O 1
ATOM 957 N N . LEU A 1 124 ? 19.833 0.303 -12.392 1.00 97.94 124 LEU A N 1
ATOM 958 C CA . LEU A 1 124 ? 20.600 1.553 -12.357 1.00 97.94 124 LEU A CA 1
ATOM 959 C C . LEU A 1 124 ? 21.104 1.955 -13.746 1.00 97.94 124 LEU A C 1
ATOM 961 O O . LEU A 1 124 ? 20.980 3.108 -14.153 1.00 97.94 124 LEU A O 1
ATOM 965 N N . ALA A 1 125 ? 21.619 0.993 -14.514 1.00 98.12 125 ALA A N 1
ATOM 966 C CA . ALA A 1 125 ? 22.073 1.260 -15.871 1.00 98.12 125 ALA A CA 1
ATOM 967 C C . ALA A 1 125 ? 20.918 1.651 -16.810 1.00 98.12 125 ALA A C 1
ATOM 969 O O . ALA A 1 125 ? 21.141 2.417 -17.750 1.00 98.12 125 ALA A O 1
ATOM 970 N N . ALA A 1 126 ? 19.715 1.104 -16.616 1.00 98.31 126 ALA A N 1
ATOM 971 C CA . ALA A 1 126 ? 18.525 1.475 -17.379 1.00 98.31 126 ALA A CA 1
ATOM 972 C C . ALA A 1 126 ? 18.043 2.889 -17.019 1.00 98.31 126 ALA A C 1
ATOM 974 O O . ALA A 1 126 ? 17.840 3.700 -17.922 1.00 98.31 126 ALA A O 1
ATOM 975 N N . LEU A 1 127 ? 17.975 3.223 -15.727 1.00 98.06 127 LEU A N 1
ATOM 976 C CA . LEU A 1 127 ? 17.661 4.574 -15.247 1.00 98.06 127 LEU A CA 1
ATOM 977 C C . LEU A 1 127 ? 18.638 5.621 -15.809 1.00 98.06 127 LEU A C 1
ATOM 979 O O . LEU A 1 127 ? 18.207 6.646 -16.340 1.00 98.06 127 LEU A O 1
ATOM 983 N N . ASP A 1 128 ? 19.941 5.319 -15.815 1.00 98.19 128 ASP A N 1
ATOM 984 C CA . ASP A 1 128 ? 20.965 6.191 -16.405 1.00 98.19 128 ASP A CA 1
ATOM 985 C C . ASP A 1 128 ? 20.733 6.431 -17.909 1.00 98.19 128 ASP A C 1
ATOM 987 O O . ASP A 1 128 ? 20.919 7.547 -18.402 1.00 98.19 128 ASP A O 1
ATOM 991 N N . ARG A 1 129 ? 20.312 5.401 -18.663 1.00 98.38 129 ARG A N 1
ATOM 992 C CA . ARG A 1 129 ? 19.988 5.528 -20.099 1.00 98.38 129 ARG A CA 1
ATOM 993 C C . ARG A 1 129 ? 18.729 6.356 -20.344 1.00 98.38 129 ARG A C 1
ATOM 995 O O . ARG A 1 129 ? 18.668 7.060 -21.352 1.00 98.38 129 ARG A O 1
ATOM 1002 N N . LEU A 1 130 ? 17.766 6.298 -19.427 1.00 97.88 130 LEU A N 1
ATOM 1003 C CA . LEU A 1 130 ? 16.555 7.123 -19.441 1.00 97.88 130 LEU A CA 1
ATOM 1004 C C . LEU A 1 130 ? 16.824 8.570 -18.989 1.00 97.88 130 LEU A C 1
ATOM 1006 O O . LEU A 1 130 ? 15.985 9.444 -19.203 1.00 97.88 130 LEU A O 1
ATOM 1010 N N . GLY A 1 131 ? 17.997 8.846 -18.408 1.00 97.69 131 GLY A N 1
ATOM 1011 C CA . GLY A 1 131 ? 18.345 10.158 -17.862 1.00 97.69 131 GLY A CA 1
ATOM 1012 C C . GLY A 1 131 ? 17.606 10.483 -16.562 1.00 97.69 131 GLY A C 1
ATOM 1013 O O . GLY A 1 131 ? 17.380 11.659 -16.271 1.00 97.69 131 GLY A O 1
ATOM 1014 N N . LEU A 1 132 ? 17.209 9.451 -15.817 1.00 97.25 132 LEU A N 1
ATOM 1015 C CA . LEU A 1 132 ? 16.524 9.555 -14.532 1.00 97.25 132 LEU A CA 1
ATOM 1016 C C . LEU A 1 132 ? 17.513 9.420 -13.366 1.00 97.25 132 LEU A C 1
ATOM 1018 O O . LEU A 1 132 ? 18.657 9.004 -13.551 1.00 97.25 132 LEU A O 1
ATOM 1022 N N . GLY A 1 133 ? 17.076 9.818 -12.170 1.00 96.12 133 GLY A N 1
ATOM 1023 C CA . GLY A 1 133 ? 17.814 9.566 -10.934 1.00 96.12 133 GLY A CA 1
ATOM 1024 C C . GLY A 1 133 ? 17.631 8.131 -10.432 1.00 96.12 133 GLY A C 1
ATOM 1025 O O . GLY A 1 133 ? 17.132 7.263 -11.148 1.00 96.12 133 GLY A O 1
ATOM 1026 N N . HIS A 1 134 ? 18.062 7.882 -9.193 1.00 94.62 134 HIS A N 1
ATOM 1027 C CA . HIS A 1 134 ? 18.003 6.571 -8.530 1.00 94.62 134 HIS A CA 1
ATOM 1028 C C . HIS A 1 134 ? 17.160 6.639 -7.249 1.00 94.62 134 HIS A C 1
ATOM 1030 O O . HIS A 1 134 ? 17.546 6.098 -6.213 1.00 94.62 134 HIS A O 1
ATOM 1036 N N . GLU A 1 135 ? 16.041 7.359 -7.307 1.00 93.12 135 GLU A N 1
ATOM 1037 C CA . GLU A 1 135 ? 15.081 7.495 -6.209 1.00 93.12 135 GLU A CA 1
ATOM 1038 C C . GLU A 1 135 ? 13.743 6.822 -6.558 1.00 93.12 135 GLU A C 1
ATOM 1040 O O . GLU A 1 135 ? 13.493 6.440 -7.700 1.00 93.12 135 GLU A O 1
ATOM 1045 N N . TRP A 1 136 ? 12.867 6.668 -5.565 1.00 89.25 136 TRP A N 1
ATOM 1046 C CA . TRP A 1 136 ? 11.540 6.065 -5.742 1.00 89.25 136 TRP A CA 1
ATOM 1047 C C . TRP A 1 136 ? 10.696 6.782 -6.801 1.00 89.25 136 TRP A C 1
ATOM 1049 O O . TRP A 1 136 ? 10.143 6.137 -7.689 1.00 89.25 136 TRP A O 1
ATOM 1059 N N . ASP A 1 137 ? 10.712 8.115 -6.792 1.00 90.69 137 ASP A N 1
ATOM 1060 C CA . ASP A 1 137 ? 10.036 8.938 -7.799 1.00 90.69 137 ASP A CA 1
ATOM 1061 C C . ASP A 1 137 ? 10.528 8.655 -9.230 1.00 90.69 137 ASP A C 1
ATOM 1063 O O . ASP A 1 137 ? 9.812 8.897 -10.201 1.00 90.69 137 ASP A O 1
ATOM 1067 N N . ASP A 1 138 ? 11.761 8.171 -9.400 1.00 93.69 138 ASP A N 1
ATOM 1068 C CA . ASP A 1 138 ? 12.297 7.816 -10.714 1.00 93.69 138 ASP A CA 1
ATOM 1069 C C . ASP A 1 138 ? 11.793 6.452 -11.202 1.00 93.69 138 ASP A C 1
ATOM 1071 O O . ASP A 1 138 ? 11.586 6.277 -12.406 1.00 93.69 138 ASP A O 1
ATOM 1075 N N . LEU A 1 139 ? 11.520 5.515 -10.287 1.00 92.50 139 LEU A N 1
ATOM 1076 C CA . LEU A 1 139 ? 10.821 4.268 -10.615 1.00 92.50 139 LEU A CA 1
ATOM 1077 C C . LEU A 1 139 ? 9.390 4.563 -11.072 1.00 92.50 139 LEU A C 1
ATOM 1079 O O . LEU A 1 139 ? 8.951 4.043 -12.097 1.00 92.50 139 LEU A O 1
ATOM 1083 N N . ASP A 1 140 ? 8.699 5.463 -10.372 1.00 90.56 140 ASP A N 1
ATOM 1084 C CA . ASP A 1 140 ? 7.343 5.878 -10.734 1.00 90.56 140 ASP A CA 1
ATOM 1085 C C . ASP A 1 140 ? 7.289 6.509 -12.124 1.00 90.56 140 ASP A C 1
ATOM 1087 O O . ASP A 1 140 ? 6.439 6.138 -12.935 1.00 90.56 140 ASP A O 1
ATOM 1091 N N . LYS A 1 141 ? 8.236 7.396 -12.451 1.00 93.69 141 LYS A N 1
ATOM 1092 C CA . LYS A 1 141 ? 8.332 7.986 -13.798 1.00 93.69 141 LYS A CA 1
ATOM 1093 C C . LYS A 1 141 ? 8.473 6.925 -14.885 1.00 93.69 141 LYS A C 1
ATOM 1095 O O . LYS A 1 141 ? 7.964 7.132 -15.981 1.00 93.69 141 LYS A O 1
ATOM 1100 N N . CYS A 1 142 ? 9.122 5.791 -14.612 1.00 95.25 142 CYS A N 1
ATOM 1101 C CA . CYS A 1 142 ? 9.256 4.720 -15.603 1.00 95.25 142 CYS A CA 1
ATOM 1102 C C . CYS A 1 142 ? 7.905 4.109 -16.004 1.00 95.25 142 CYS A C 1
ATOM 1104 O O . CYS A 1 142 ? 7.793 3.610 -17.119 1.00 95.25 142 CYS A O 1
ATOM 1106 N N . THR A 1 143 ? 6.868 4.204 -15.163 1.00 91.94 143 THR A N 1
ATOM 1107 C CA . THR A 1 143 ? 5.508 3.743 -15.509 1.00 91.94 143 THR A CA 1
ATOM 1108 C C . THR A 1 143 ? 4.816 4.619 -16.557 1.00 91.94 143 THR A C 1
ATOM 1110 O O . THR A 1 143 ? 3.860 4.183 -17.192 1.00 91.94 143 THR A O 1
ATOM 1113 N N . GLU A 1 144 ? 5.320 5.835 -16.776 1.00 91.94 144 GLU A N 1
ATOM 1114 C CA . GLU A 1 144 ? 4.794 6.799 -17.749 1.00 91.94 144 GLU A CA 1
ATOM 1115 C C . GLU A 1 144 ? 5.626 6.851 -19.041 1.00 91.94 144 GLU A C 1
ATOM 1117 O O . GLU A 1 144 ? 5.312 7.611 -19.962 1.00 91.94 144 GLU A O 1
ATOM 1122 N N . LEU A 1 145 ? 6.712 6.075 -19.113 1.00 95.19 145 LEU A N 1
ATOM 1123 C CA . LEU A 1 145 ? 7.649 6.079 -20.230 1.00 95.19 145 LEU A CA 1
ATOM 1124 C C . LEU A 1 145 ? 7.490 4.838 -21.105 1.00 95.19 145 LEU A C 1
ATOM 1126 O O . LEU A 1 145 ? 7.361 3.713 -20.631 1.00 95.19 145 LEU A O 1
ATOM 1130 N N . ASP A 1 146 ? 7.618 5.047 -22.412 1.00 94.44 146 ASP A N 1
ATOM 1131 C CA . ASP A 1 146 ? 7.711 3.963 -23.381 1.00 94.44 146 ASP A CA 1
ATOM 1132 C C . ASP A 1 146 ? 9.164 3.498 -23.564 1.00 94.44 146 ASP A C 1
ATOM 1134 O O . ASP A 1 146 ? 10.107 4.294 -23.581 1.00 94.44 146 ASP A O 1
ATOM 1138 N N . GLY A 1 147 ? 9.342 2.204 -23.831 1.00 96.75 147 GLY A N 1
ATOM 1139 C CA . GLY A 1 147 ? 10.611 1.634 -24.288 1.00 96.75 147 GLY A CA 1
ATOM 1140 C C . GLY A 1 147 ? 11.143 0.509 -23.406 1.00 96.75 147 GLY A C 1
ATOM 1141 O O . GLY A 1 147 ? 10.670 0.274 -22.301 1.00 96.75 147 GLY A O 1
ATOM 1142 N N . ALA A 1 148 ? 12.146 -0.205 -23.923 1.00 97.25 148 ALA A N 1
ATOM 1143 C CA . ALA A 1 148 ? 12.670 -1.410 -23.279 1.00 97.25 148 ALA A CA 1
ATOM 1144 C C . ALA A 1 148 ? 13.315 -1.136 -21.911 1.00 97.25 148 ALA A C 1
ATOM 1146 O O . ALA A 1 148 ? 13.176 -1.954 -21.012 1.00 97.25 148 ALA A O 1
ATOM 1147 N N . ASP A 1 149 ? 13.987 0.008 -21.747 1.00 98.00 149 ASP A N 1
ATOM 1148 C CA . ASP A 1 149 ? 14.614 0.372 -20.471 1.00 98.00 149 ASP A CA 1
ATOM 1149 C C . ASP A 1 149 ? 13.565 0.689 -19.397 1.00 98.00 149 ASP A C 1
ATOM 1151 O O . ASP A 1 149 ? 13.670 0.187 -18.284 1.00 98.00 149 ASP A O 1
ATOM 1155 N N . ALA A 1 150 ? 12.527 1.459 -19.741 1.00 97.25 150 ALA A N 1
ATOM 1156 C CA . ALA A 1 150 ? 11.431 1.768 -18.825 1.00 97.25 150 ALA A CA 1
ATOM 1157 C C . ALA A 1 150 ? 10.653 0.500 -18.444 1.00 97.25 150 ALA A C 1
ATOM 1159 O O . ALA A 1 150 ? 10.463 0.231 -17.262 1.00 97.25 150 ALA A O 1
ATOM 1160 N N . ALA A 1 151 ? 10.301 -0.328 -19.434 1.00 95.25 151 ALA A N 1
ATOM 1161 C CA . ALA A 1 151 ? 9.627 -1.603 -19.204 1.00 95.25 151 ALA A CA 1
ATOM 1162 C C . ALA A 1 151 ? 10.445 -2.532 -18.293 1.00 95.25 151 ALA A C 1
ATOM 1164 O O . ALA A 1 151 ? 9.889 -3.116 -17.370 1.00 95.25 151 ALA A O 1
ATOM 1165 N N . HIS A 1 152 ? 11.762 -2.615 -18.505 1.00 96.56 152 HIS A N 1
ATOM 1166 C CA . HIS A 1 152 ? 12.651 -3.407 -17.658 1.00 96.56 152 HIS A CA 1
ATOM 1167 C C . HIS A 1 152 ? 12.681 -2.895 -16.213 1.00 96.56 152 HIS A C 1
ATOM 1169 O O . HIS A 1 152 ? 12.581 -3.692 -15.286 1.00 96.56 152 HIS A O 1
ATOM 1175 N N . VAL A 1 153 ? 12.786 -1.579 -15.997 1.00 96.75 153 VAL A N 1
ATOM 1176 C CA . VAL A 1 153 ? 12.756 -1.005 -14.640 1.00 96.75 153 VAL A CA 1
ATOM 1177 C C . VAL A 1 153 ? 11.425 -1.303 -13.950 1.00 96.75 153 VAL A C 1
ATOM 1179 O O . VAL A 1 153 ? 11.432 -1.721 -12.796 1.00 96.75 153 VAL A O 1
ATOM 1182 N N . VAL A 1 154 ? 10.299 -1.132 -14.649 1.00 94.69 154 VAL A N 1
ATOM 1183 C CA . VAL A 1 154 ? 8.955 -1.387 -14.105 1.00 94.69 154 VAL A CA 1
ATOM 1184 C C . VAL A 1 154 ? 8.751 -2.866 -13.764 1.00 94.69 154 VAL A C 1
ATOM 1186 O O . VAL A 1 154 ? 8.239 -3.173 -12.691 1.00 94.69 154 VAL A O 1
ATOM 1189 N N . GLU A 1 155 ? 9.188 -3.781 -14.630 1.00 94.00 155 GLU A N 1
ATOM 1190 C CA . GLU A 1 155 ? 9.143 -5.229 -14.383 1.00 94.00 155 GLU A CA 1
ATOM 1191 C C . GLU A 1 155 ? 9.951 -5.593 -13.131 1.00 94.00 155 GLU A C 1
ATOM 1193 O O . GLU A 1 155 ? 9.413 -6.165 -12.188 1.00 94.00 155 GLU A O 1
ATOM 1198 N N . ARG A 1 156 ? 11.217 -5.158 -13.058 1.00 95.06 156 ARG A N 1
ATOM 1199 C CA . ARG A 1 156 ? 12.084 -5.423 -11.897 1.00 95.06 156 ARG A CA 1
ATOM 1200 C C . ARG A 1 156 ? 11.561 -4.786 -10.613 1.00 95.06 156 ARG A C 1
ATOM 1202 O O . ARG A 1 156 ? 11.741 -5.350 -9.536 1.00 95.06 156 ARG A O 1
ATOM 1209 N N . TYR A 1 157 ? 10.932 -3.618 -10.719 1.00 94.12 157 TYR A N 1
ATOM 1210 C CA . TYR A 1 157 ? 10.287 -2.950 -9.598 1.00 94.12 157 TYR A CA 1
ATOM 1211 C C . TYR A 1 157 ? 9.140 -3.789 -9.030 1.00 94.12 157 TYR A C 1
ATOM 1213 O O . TYR A 1 157 ? 9.124 -4.069 -7.830 1.00 94.12 157 TYR A O 1
ATOM 1221 N N . PHE A 1 158 ? 8.211 -4.228 -9.878 1.00 93.44 158 PHE A N 1
ATOM 1222 C CA . PHE A 1 158 ? 7.072 -5.017 -9.423 1.00 93.44 158 PHE A CA 1
ATOM 1223 C C . PHE A 1 158 ? 7.474 -6.430 -8.984 1.00 93.44 158 PHE A C 1
ATOM 1225 O O . PHE A 1 158 ? 6.955 -6.887 -7.970 1.00 93.44 158 PHE A O 1
ATOM 1232 N N . ASP A 1 159 ? 8.457 -7.071 -9.623 1.00 93.75 159 ASP A N 1
ATOM 1233 C CA . ASP A 1 159 ? 9.049 -8.324 -9.126 1.00 93.75 159 ASP A CA 1
ATOM 1234 C C . ASP A 1 159 ? 9.542 -8.170 -7.679 1.00 93.75 159 ASP A C 1
ATOM 1236 O O . ASP A 1 159 ? 9.194 -8.959 -6.802 1.00 93.75 159 ASP A O 1
ATOM 1240 N N . HIS A 1 160 ? 10.329 -7.118 -7.419 1.00 94.75 160 HIS A N 1
ATOM 1241 C CA . HIS A 1 160 ? 10.901 -6.839 -6.100 1.00 94.75 160 HIS A CA 1
ATOM 1242 C C . HIS A 1 160 ? 9.820 -6.592 -5.044 1.00 94.75 160 HIS A C 1
ATOM 1244 O O . HIS A 1 160 ? 9.869 -7.163 -3.956 1.00 94.75 160 HIS A O 1
ATOM 1250 N N . ILE A 1 161 ? 8.803 -5.789 -5.370 1.00 94.44 161 ILE A N 1
ATOM 1251 C CA . ILE A 1 161 ? 7.652 -5.576 -4.483 1.00 94.44 161 ILE A CA 1
ATOM 1252 C C . ILE A 1 161 ? 6.915 -6.894 -4.225 1.00 94.44 161 ILE A C 1
ATOM 1254 O O . ILE A 1 161 ? 6.619 -7.211 -3.075 1.00 94.44 161 ILE A O 1
ATOM 1258 N N . GLY A 1 162 ? 6.668 -7.698 -5.260 1.00 94.00 162 GLY A N 1
ATOM 1259 C CA . GLY A 1 162 ? 6.044 -9.011 -5.127 1.00 94.00 162 GLY A CA 1
ATOM 1260 C C . GLY A 1 162 ? 6.841 -9.967 -4.232 1.00 94.00 162 GLY A C 1
ATOM 1261 O O . GLY A 1 162 ? 6.253 -10.771 -3.518 1.00 94.00 162 GLY A O 1
ATOM 1262 N N . GLU A 1 163 ? 8.167 -9.903 -4.206 1.00 93.94 163 GLU A N 1
ATOM 1263 C CA . GLU A 1 163 ? 8.973 -10.729 -3.295 1.00 93.94 163 GLU A CA 1
ATOM 1264 C C . GLU A 1 163 ? 8.876 -10.288 -1.826 1.00 93.94 163 GLU A C 1
ATOM 1266 O O . GLU A 1 163 ? 9.035 -11.118 -0.928 1.00 93.94 163 GLU A O 1
ATOM 1271 N N . LEU A 1 164 ? 8.609 -9.003 -1.583 1.00 94.50 164 LEU A N 1
ATOM 1272 C CA . LEU A 1 164 ? 8.585 -8.407 -0.248 1.00 94.50 164 LEU A CA 1
ATOM 1273 C C . LEU A 1 164 ? 7.209 -8.383 0.405 1.00 94.50 164 LEU A C 1
ATOM 1275 O O . LEU A 1 164 ? 7.129 -8.475 1.629 1.00 94.50 164 LEU A O 1
ATOM 1279 N N . LEU A 1 165 ? 6.138 -8.232 -0.378 1.00 93.69 165 LEU A N 1
ATOM 1280 C CA . LEU A 1 165 ? 4.797 -8.135 0.184 1.00 93.69 165 LEU A CA 1
ATOM 1281 C C . LEU A 1 165 ? 4.467 -9.380 1.002 1.00 93.69 165 LEU A C 1
ATOM 1283 O O . LEU A 1 165 ? 4.537 -10.517 0.530 1.00 93.69 165 LEU A O 1
ATOM 1287 N N . GLU A 1 166 ? 4.030 -9.149 2.232 1.00 86.56 166 GLU A N 1
ATOM 1288 C CA . GLU A 1 166 ? 3.608 -10.210 3.127 1.00 86.56 166 GLU A CA 1
ATOM 1289 C C . GLU A 1 166 ? 2.100 -10.464 3.002 1.00 86.56 166 GLU A C 1
ATOM 1291 O O . GLU A 1 166 ? 1.295 -9.562 2.750 1.00 86.56 166 GLU A O 1
ATOM 1296 N N . SER A 1 167 ? 1.683 -11.696 3.302 1.00 82.94 167 SER A N 1
ATOM 1297 C CA . SER A 1 167 ? 0.302 -12.020 3.690 1.00 82.94 167 SER A CA 1
ATOM 1298 C C . SER A 1 167 ? -0.789 -11.644 2.658 1.00 82.94 167 SER A C 1
ATOM 1300 O O . SER A 1 167 ? -0.715 -12.025 1.484 1.00 82.94 167 SER A O 1
ATOM 1302 N N . SER A 1 168 ? -1.852 -10.966 3.100 1.00 94.06 168 SER A N 1
ATOM 1303 C CA . SER A 1 168 ? -3.010 -10.607 2.281 1.00 94.06 168 SER A CA 1
ATOM 1304 C C . SER A 1 168 ? -2.693 -9.542 1.231 1.00 94.06 168 SER A C 1
ATOM 1306 O O . SER A 1 168 ? -3.306 -9.585 0.170 1.00 94.06 168 SER A O 1
ATOM 1308 N N . TRP A 1 169 ? -1.690 -8.679 1.435 1.00 96.69 169 TRP A N 1
ATOM 1309 C CA . TRP A 1 169 ? -1.244 -7.727 0.407 1.00 96.69 169 TRP A CA 1
ATOM 1310 C C . TRP A 1 169 ? -0.699 -8.440 -0.833 1.00 96.69 169 TRP A C 1
ATOM 1312 O O . TRP A 1 169 ? -1.127 -8.157 -1.951 1.00 96.69 169 TRP A O 1
ATOM 1322 N N . ARG A 1 170 ? 0.186 -9.430 -0.642 1.00 95.12 170 ARG A N 1
ATOM 1323 C CA . ARG A 1 170 ? 0.727 -10.251 -1.740 1.00 95.12 170 ARG A CA 1
ATOM 1324 C C . ARG A 1 170 ? -0.368 -10.957 -2.525 1.00 95.12 170 ARG A C 1
ATOM 1326 O O . ARG A 1 170 ? -0.254 -11.092 -3.737 1.00 95.12 170 ARG A O 1
ATOM 1333 N N . THR A 1 171 ? -1.386 -11.439 -1.813 1.00 94.81 171 THR A N 1
ATOM 1334 C CA . THR A 1 171 ? -2.506 -12.186 -2.397 1.00 94.81 171 THR A CA 1
ATOM 1335 C C . THR A 1 171 ? -3.426 -11.261 -3.187 1.00 94.81 171 THR A C 1
ATOM 1337 O O . THR A 1 171 ? -3.761 -11.579 -4.323 1.00 94.81 171 THR A O 1
ATOM 1340 N N . ALA A 1 172 ? -3.799 -10.115 -2.611 1.00 95.94 172 ALA A N 1
ATOM 1341 C CA . ALA A 1 172 ? -4.681 -9.136 -3.239 1.00 95.94 172 ALA A CA 1
ATOM 1342 C C . ALA A 1 172 ? -4.070 -8.563 -4.526 1.00 95.94 172 ALA A C 1
ATOM 1344 O O . ALA A 1 172 ? -4.741 -8.469 -5.546 1.00 95.94 172 ALA A O 1
ATOM 1345 N N . PHE A 1 173 ? -2.773 -8.254 -4.505 1.00 96.31 173 PHE A N 1
ATOM 1346 C CA . PHE A 1 173 ? -2.088 -7.626 -5.635 1.00 96.31 173 PHE A CA 1
ATOM 1347 C C . PHE A 1 173 ? -1.280 -8.605 -6.495 1.00 96.31 173 PHE A C 1
ATOM 1349 O O . PHE A 1 173 ? -0.548 -8.174 -7.382 1.00 96.31 173 PHE A O 1
ATOM 1356 N N . ALA A 1 174 ? -1.448 -9.919 -6.300 1.00 94.88 174 ALA A N 1
ATOM 1357 C CA . ALA A 1 174 ? -0.820 -10.954 -7.124 1.00 94.88 174 ALA A CA 1
ATOM 1358 C C . ALA A 1 174 ? -0.951 -10.725 -8.647 1.00 94.88 174 ALA A C 1
ATOM 1360 O O . ALA A 1 174 ? 0.042 -10.959 -9.341 1.00 94.88 174 ALA A O 1
ATOM 1361 N N . PRO A 1 175 ? -2.082 -10.209 -9.183 1.00 94.75 175 PRO A N 1
ATOM 1362 C CA . PRO A 1 175 ? -2.203 -9.922 -10.612 1.00 94.75 175 PRO A CA 1
ATOM 1363 C C . PRO A 1 175 ? -1.154 -8.958 -11.193 1.00 94.75 175 PRO A C 1
ATOM 1365 O O . PRO A 1 175 ? -0.893 -9.010 -12.393 1.00 94.75 175 PRO A O 1
ATOM 1368 N N . LEU A 1 176 ? -0.529 -8.104 -10.370 1.00 91.56 176 LEU A N 1
ATOM 1369 C CA . LEU A 1 176 ? 0.564 -7.230 -10.815 1.00 91.56 176 LEU A CA 1
ATOM 1370 C C . LEU A 1 176 ? 1.883 -7.975 -11.036 1.00 91.56 176 LEU A C 1
ATOM 1372 O O . LEU A 1 176 ? 2.684 -7.549 -11.866 1.00 91.56 176 LEU A O 1
ATOM 1376 N N . PHE A 1 177 ? 2.116 -9.052 -10.286 1.00 87.19 177 PHE A N 1
ATOM 1377 C CA . PHE A 1 177 ? 3.436 -9.675 -10.152 1.00 87.19 177 PHE A CA 1
ATOM 1378 C C . PHE A 1 177 ? 3.522 -11.042 -10.835 1.00 87.19 177 PHE A C 1
ATOM 1380 O O . PHE A 1 177 ? 4.583 -11.433 -11.305 1.00 87.19 177 PHE A O 1
ATOM 1387 N N . ASP A 1 178 ? 2.416 -11.781 -10.914 1.00 84.12 178 ASP A N 1
ATOM 1388 C CA . ASP A 1 178 ? 2.414 -13.176 -11.369 1.00 84.12 178 ASP A CA 1
ATOM 1389 C C . ASP A 1 178 ? 2.075 -13.297 -12.877 1.00 84.12 178 ASP A C 1
ATOM 1391 O O . ASP A 1 178 ? 1.306 -14.174 -13.285 1.00 84.12 178 ASP A O 1
ATOM 1395 N N . ARG A 1 179 ? 2.613 -12.382 -13.697 1.00 69.75 179 ARG A N 1
ATOM 1396 C CA . ARG A 1 179 ? 2.268 -12.192 -15.123 1.00 69.75 179 ARG A CA 1
ATOM 1397 C C . ARG A 1 179 ? 3.083 -13.060 -16.090 1.00 69.75 179 ARG A C 1
ATOM 1399 O O . ARG A 1 179 ? 4.252 -13.389 -15.792 1.00 69.75 179 ARG A O 1
#

pLDDT: mean 95.49, std 4.54, range [57.03, 98.69]

Foldseek 3Di:
DDWDWAPPQAAEAWAKAWAAEQNQIWIFTARPVLLATTTATDRDLLVQLQNCQRGYAHPVGHDHSVVSSVRSVVNVPDGPQDGRVLRYYYLVCLLVLNHDPSRLSHLCRQLSVDLVLLVDPLLVVLLVVVVHDSHPVSLVVLVVDDDDSSVVSVLSSLCVSLVRHDDNVNVSSVSNNVD

Sequence (179 aa):
MTYEPFPGGEGAVVGIESLTLDGARHYFAFNYPSDLVLSPLIDDAGAMAEFAAEHFTQTDGEHDAAYWAELVEIADEESGLAEFENTFFESEELERGETTYHLRYLLGAACAWDSAVLKDAEVLAALDRLGLGHEWDDLDKCTELDGADAAHVVERYFDHIGELLESSWRTAFAPLFDR

Secondary structure (DSSP, 8-state):
----PPTT-TT-B-EEEEEEETTEEEEEEEETTTTEE-S--BS-HHHHHHHHHHH-BBTTB---HHHHHHHHHHHTT--SSS-GGGGEE-HHHHHHT---HHHHHHHHHHTTT--SGGG-HHHHHHHHHHT--SSHHHHHHHTT--SHHHHHHHHHHHHHHHHH--HHHHHHTHHHH--

Radius of gyration: 17.0 Å; chains: 1; bounding box: 39×27×48 Å

Organism: NCBI:txid103721